Protein AF-A0A1I5TBW6-F1 (afdb_monomer_lite)

Foldseek 3Di:
DVVLLVVCLQVVPLVSLLVVLLVVLVVVCVVCVVVCVVPNDPVRSVVVSVVSSVVSSLLSNLSSCCVPDPVSVVVVVVVVVPPDPPDDDDDDDPVCVVVVVQVVPPPVDDAPDPVLVVCVVQPQWDADGPDQWIAGPDLVPRDPDPDDSVVVSVVNVVRLVVRQWDQDVVVRTTHRDDD

Secondary structure (DSSP, 8-state):
-HHHHHHHHHHT-HHHHHHHHHHHHHHHHHHTHHHHHHH--HHHHHHHHHHHHHHHHHHHHHHHTTTT-HHHHHHHHHHHHTS-TTPPPPPPPHHHHHHHHHHH-------SSHHHHHHHHTTSEEEPTTSSEEEEPPGGG-SS--S-HHHHHHHHHHHHHHTTEEEETTTTEEEE---

Sequence (179 aa):
MKEKLLQALLSNNQDVLKSIAMIIAHEVRNNIEDFHVAHLSDRQMKELNPLIREAIYNALFAIANYEQHPSLKNFIDFHVMSIPEYWEVPQLYNQFSDVFASLEENNTVSFKSQFLNEQFEIGNLYPIPKTNYIQIKASFDFIEVEGDKHKHRNKISSHLRREGYLFHPSIGAYILNSR

Structure (mmCIF, N/CA/C/O backbone):
data_AF-A0A1I5TBW6-F1
#
_entry.id   AF-A0A1I5TBW6-F1
#
loop_
_atom_site.group_PDB
_atom_site.id
_atom_site.type_symbol
_atom_site.label_atom_id
_atom_site.label_alt_id
_atom_site.label_comp_id
_atom_site.label_asym_id
_atom_site.label_entity_id
_atom_site.label_seq_id
_atom_site.pdbx_PDB_ins_code
_atom_site.Cartn_x
_atom_site.Cartn_y
_atom_site.Cartn_z
_atom_site.occupancy
_atom_site.B_iso_or_equiv
_atom_site.auth_seq_id
_atom_site.auth_comp_id
_atom_site.auth_asym_id
_atom_site.auth_atom_id
_atom_site.pdbx_PDB_model_num
ATOM 1 N N . MET A 1 1 ? 2.353 -0.870 8.386 1.00 81.00 1 MET A N 1
ATOM 2 C CA . MET A 1 1 ? 3.069 -0.502 7.140 1.00 81.00 1 MET A CA 1
ATOM 3 C C . MET A 1 1 ? 2.538 0.802 6.544 1.00 81.00 1 MET A C 1
ATOM 5 O O . MET A 1 1 ? 3.345 1.687 6.312 1.00 81.00 1 MET A O 1
ATOM 9 N N . LYS A 1 2 ? 1.212 0.973 6.393 1.00 83.50 2 LYS A N 1
ATOM 10 C CA . LYS A 1 2 ? 0.562 2.227 5.946 1.00 83.50 2 LYS A CA 1
ATOM 11 C C . LYS A 1 2 ? 1.100 3.495 6.629 1.00 83.50 2 LYS A C 1
ATOM 13 O O . LYS A 1 2 ? 1.587 4.390 5.953 1.00 83.50 2 LYS A O 1
ATOM 18 N N . GLU A 1 3 ? 1.073 3.543 7.962 1.00 88.25 3 GLU A N 1
ATOM 19 C CA . GLU A 1 3 ? 1.582 4.696 8.727 1.00 88.25 3 GLU A CA 1
ATOM 20 C C . GLU A 1 3 ? 3.072 4.949 8.486 1.00 88.25 3 GLU A C 1
ATOM 22 O O . GLU A 1 3 ? 3.484 6.092 8.332 1.00 88.25 3 GLU A O 1
ATOM 27 N N . LYS A 1 4 ? 3.878 3.883 8.380 1.00 88.62 4 LYS A N 1
ATOM 28 C CA . LYS A 1 4 ? 5.312 3.995 8.087 1.00 88.62 4 LYS A CA 1
ATOM 29 C C . LYS A 1 4 ? 5.566 4.600 6.706 1.00 88.62 4 LYS A C 1
ATOM 31 O O . LYS A 1 4 ? 6.449 5.438 6.597 1.00 88.62 4 LYS A O 1
ATOM 36 N N . LEU A 1 5 ? 4.796 4.213 5.683 1.00 91.81 5 LEU A N 1
ATOM 37 C CA . LEU A 1 5 ? 4.885 4.817 4.348 1.00 91.81 5 LEU A CA 1
ATOM 38 C C . LEU A 1 5 ? 4.527 6.303 4.397 1.00 91.81 5 LEU A C 1
ATOM 40 O O . LEU A 1 5 ? 5.301 7.125 3.923 1.00 91.81 5 LEU A O 1
ATOM 44 N N . LEU A 1 6 ? 3.387 6.646 5.000 1.00 92.62 6 LEU A N 1
ATOM 45 C CA . LEU A 1 6 ? 2.936 8.035 5.072 1.00 92.62 6 LEU A CA 1
ATOM 46 C C . LEU A 1 6 ? 3.961 8.913 5.795 1.00 92.62 6 LEU A C 1
ATOM 48 O O . LEU A 1 6 ? 4.360 9.953 5.281 1.00 92.62 6 LEU A O 1
ATOM 52 N N . GLN A 1 7 ? 4.444 8.462 6.953 1.00 92.25 7 GLN A N 1
ATOM 53 C CA . GLN A 1 7 ? 5.480 9.179 7.690 1.00 92.25 7 GLN A CA 1
ATOM 54 C C . GLN A 1 7 ? 6.788 9.263 6.902 1.00 92.25 7 GLN A C 1
ATOM 56 O O . GLN A 1 7 ? 7.441 10.300 6.939 1.00 92.25 7 GLN A O 1
ATOM 61 N N . ALA A 1 8 ? 7.172 8.222 6.160 1.00 92.94 8 ALA A N 1
ATOM 62 C CA . ALA A 1 8 ? 8.376 8.256 5.336 1.00 92.94 8 ALA A CA 1
ATOM 63 C C . ALA A 1 8 ? 8.277 9.246 4.171 1.00 92.94 8 ALA A C 1
ATOM 65 O O . ALA A 1 8 ? 9.256 9.933 3.900 1.00 92.94 8 ALA A O 1
ATOM 66 N N . LEU A 1 9 ? 7.110 9.356 3.529 1.00 93.81 9 LEU A N 1
ATOM 67 C CA . LEU A 1 9 ? 6.859 10.360 2.494 1.00 93.81 9 LEU A CA 1
ATOM 68 C C . LEU A 1 9 ? 6.927 11.778 3.077 1.00 93.81 9 LEU A C 1
ATOM 70 O O . LEU A 1 9 ? 7.583 12.636 2.502 1.00 93.81 9 LEU A O 1
ATOM 74 N N . LEU A 1 10 ? 6.318 12.009 4.245 1.00 93.19 10 LEU A N 1
ATOM 75 C CA . LEU A 1 10 ? 6.298 13.330 4.887 1.00 93.19 10 LEU A CA 1
ATOM 76 C C . LEU A 1 10 ? 7.664 13.759 5.443 1.00 93.19 10 LEU A C 1
ATOM 78 O O . LEU A 1 10 ? 8.046 14.918 5.326 1.00 93.19 10 LEU A O 1
ATOM 82 N N . SER A 1 11 ? 8.400 12.833 6.060 1.00 93.12 11 SER A N 1
ATOM 83 C CA . SER A 1 11 ? 9.712 13.096 6.676 1.00 93.12 11 SER A CA 1
ATOM 84 C C . SER A 1 11 ? 10.892 12.861 5.733 1.00 93.12 11 SER A C 1
ATOM 86 O O . SER A 1 11 ? 12.042 12.988 6.150 1.00 93.12 11 SER A O 1
ATOM 88 N N . ASN A 1 12 ? 10.623 12.493 4.478 1.00 92.50 12 ASN A N 1
ATOM 89 C CA . ASN A 1 12 ? 11.629 12.132 3.482 1.00 92.50 12 ASN A CA 1
ATOM 90 C C . ASN A 1 12 ? 12.603 11.029 3.960 1.00 92.50 12 ASN A C 1
ATOM 92 O O . ASN A 1 12 ? 13.805 11.060 3.676 1.00 92.50 12 ASN A O 1
ATOM 96 N N . ASN A 1 13 ? 12.099 10.044 4.711 1.00 95.50 13 ASN A N 1
ATOM 97 C CA . ASN A 1 13 ? 12.911 8.972 5.288 1.00 95.50 13 ASN A CA 1
ATOM 98 C C . ASN A 1 13 ? 13.339 7.954 4.215 1.00 95.50 13 ASN A C 1
ATOM 100 O O . ASN A 1 13 ? 12.601 7.023 3.882 1.00 95.50 13 ASN A O 1
ATOM 104 N N . GLN A 1 14 ? 14.562 8.111 3.706 1.00 96.88 14 GLN A N 1
ATOM 105 C CA . GLN A 1 14 ? 15.075 7.328 2.579 1.00 96.88 14 GLN A CA 1
ATOM 106 C C . GLN A 1 14 ? 15.160 5.825 2.841 1.00 96.88 14 GLN A C 1
ATOM 108 O O . GLN A 1 14 ? 14.907 5.038 1.931 1.00 96.88 14 GLN A O 1
ATOM 113 N N . ASP A 1 15 ? 15.484 5.404 4.060 1.00 96.69 15 ASP A N 1
ATOM 114 C CA . ASP A 1 15 ? 15.653 3.982 4.369 1.00 96.69 15 ASP A CA 1
ATOM 115 C C . ASP A 1 15 ? 14.314 3.239 4.341 1.00 96.69 15 ASP A C 1
ATOM 117 O O . ASP A 1 15 ? 14.207 2.122 3.816 1.00 96.69 15 ASP A O 1
ATOM 121 N N . VAL A 1 16 ? 13.257 3.889 4.835 1.00 96.12 16 VAL A N 1
ATOM 122 C CA . VAL A 1 16 ? 11.899 3.345 4.759 1.00 96.12 16 VAL A CA 1
ATOM 123 C C . VAL A 1 16 ? 11.400 3.344 3.313 1.00 96.12 16 VAL A C 1
ATOM 125 O O . VAL A 1 16 ? 10.845 2.336 2.877 1.00 96.12 16 VAL A O 1
ATOM 128 N N . LEU A 1 17 ? 11.645 4.409 2.538 1.00 96.62 17 LEU A N 1
ATOM 129 C CA . LEU A 1 17 ? 11.255 4.460 1.122 1.00 96.62 17 LEU A CA 1
ATOM 130 C C . LEU A 1 17 ? 11.952 3.378 0.287 1.00 96.62 17 LEU A C 1
ATOM 132 O O . LEU A 1 17 ? 11.290 2.711 -0.504 1.00 96.62 17 LEU A O 1
ATOM 136 N N . LYS A 1 18 ? 13.250 3.126 0.508 1.00 97.75 18 LYS A N 1
ATOM 137 C CA . LYS A 1 18 ? 13.976 2.011 -0.128 1.00 97.75 18 LYS A CA 1
ATOM 138 C C . LYS A 1 18 ? 13.368 0.661 0.239 1.00 97.75 18 LYS A C 1
ATOM 140 O O . LYS A 1 18 ? 13.152 -0.174 -0.633 1.00 97.75 18 LYS A O 1
ATOM 145 N N . SER A 1 19 ? 13.050 0.456 1.517 1.00 97.00 19 SER A N 1
ATOM 146 C CA . SER A 1 19 ? 12.426 -0.789 1.984 1.00 97.00 19 SER A CA 1
ATOM 147 C C . SER A 1 19 ? 11.064 -1.024 1.322 1.00 97.00 19 SER A C 1
ATOM 149 O O . SER A 1 19 ? 10.747 -2.144 0.932 1.00 97.00 19 SER A O 1
ATOM 151 N N . ILE A 1 20 ? 10.271 0.034 1.144 1.00 97.00 20 ILE A N 1
ATOM 152 C CA . ILE A 1 20 ? 8.973 -0.040 0.463 1.00 97.00 20 ILE A CA 1
ATOM 153 C C . ILE A 1 20 ? 9.150 -0.285 -1.037 1.00 97.00 20 ILE A C 1
ATOM 155 O O . ILE A 1 20 ? 8.449 -1.130 -1.589 1.00 97.00 20 ILE A O 1
ATOM 159 N N . ALA A 1 21 ? 10.116 0.376 -1.681 1.00 97.69 21 ALA A N 1
ATOM 160 C CA . ALA A 1 21 ? 10.444 0.129 -3.083 1.00 97.69 21 ALA A CA 1
ATOM 161 C C . ALA A 1 21 ? 10.787 -1.347 -3.328 1.00 97.69 21 ALA A C 1
ATOM 163 O O . ALA A 1 21 ? 10.318 -1.929 -4.300 1.00 97.69 21 ALA A O 1
ATOM 164 N N . MET A 1 22 ? 11.532 -1.977 -2.412 1.00 97.69 22 MET A N 1
ATOM 165 C CA . MET A 1 22 ? 11.848 -3.408 -2.483 1.00 97.69 22 MET A CA 1
ATOM 166 C C . MET A 1 22 ? 10.600 -4.295 -2.385 1.00 97.69 22 MET A C 1
ATOM 168 O O . MET A 1 22 ? 10.501 -5.270 -3.125 1.00 97.69 22 MET A O 1
ATOM 172 N N . ILE A 1 23 ? 9.639 -3.959 -1.515 1.00 97.19 23 ILE A N 1
ATOM 173 C CA . ILE A 1 23 ? 8.375 -4.707 -1.386 1.00 97.19 23 ILE A CA 1
ATOM 174 C C . ILE A 1 23 ? 7.571 -4.627 -2.688 1.00 97.19 23 ILE A C 1
ATOM 176 O O . ILE A 1 23 ? 7.138 -5.655 -3.203 1.00 97.19 23 ILE A O 1
ATOM 180 N N . ILE A 1 24 ? 7.4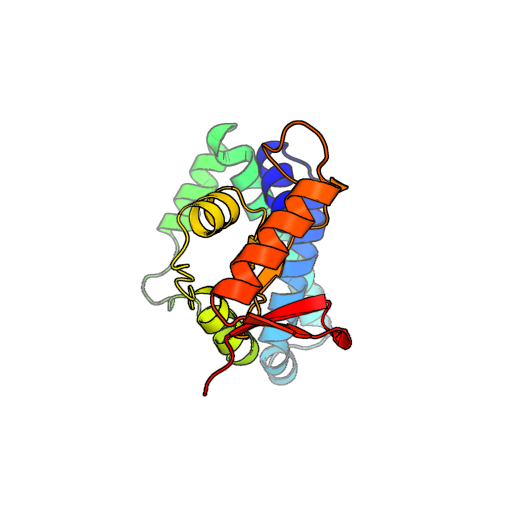07 -3.421 -3.240 1.00 97.69 24 ILE A N 1
ATOM 181 C CA . ILE A 1 24 ? 6.651 -3.213 -4.483 1.00 97.69 24 ILE A CA 1
ATOM 182 C C . ILE A 1 24 ? 7.364 -3.898 -5.656 1.00 97.69 24 ILE A C 1
ATOM 184 O O . ILE A 1 24 ? 6.727 -4.601 -6.431 1.00 97.69 24 ILE A O 1
ATOM 188 N N . ALA A 1 25 ? 8.688 -3.756 -5.771 1.00 97.94 25 ALA A N 1
ATOM 189 C CA . ALA A 1 25 ? 9.463 -4.381 -6.842 1.00 97.94 25 ALA A CA 1
ATOM 190 C C . ALA A 1 25 ? 9.390 -5.912 -6.799 1.00 97.94 25 ALA A C 1
ATOM 192 O O . ALA A 1 25 ? 9.301 -6.554 -7.844 1.00 97.94 25 ALA A O 1
ATOM 193 N N . HIS A 1 26 ? 9.404 -6.499 -5.600 1.00 97.06 26 HIS A N 1
ATOM 194 C CA . HIS A 1 26 ? 9.235 -7.938 -5.426 1.00 97.06 26 HIS A CA 1
ATOM 195 C C . HIS A 1 26 ? 7.846 -8.407 -5.879 1.00 97.06 26 HIS A C 1
ATOM 197 O O . HIS A 1 26 ? 7.743 -9.413 -6.575 1.00 97.06 26 HIS A O 1
ATOM 203 N N . GLU A 1 27 ? 6.792 -7.656 -5.549 1.00 96.00 27 GLU A N 1
ATOM 204 C CA . GLU A 1 27 ? 5.439 -7.948 -6.029 1.00 96.00 27 GLU A CA 1
ATOM 205 C C . GLU A 1 27 ? 5.348 -7.848 -7.558 1.00 96.00 27 GLU A C 1
ATOM 207 O O . GLU A 1 27 ? 4.818 -8.751 -8.199 1.00 96.00 27 GLU A O 1
ATOM 212 N N . VAL A 1 28 ? 5.935 -6.812 -8.170 1.00 96.50 28 VAL A N 1
ATOM 213 C CA . VAL A 1 28 ? 6.011 -6.696 -9.638 1.00 96.50 28 VAL A CA 1
ATOM 214 C C . VAL A 1 28 ? 6.719 -7.910 -10.240 1.00 96.50 28 VAL A C 1
ATOM 216 O O . VAL A 1 28 ? 6.178 -8.520 -11.157 1.00 96.50 28 VAL A O 1
ATOM 219 N N . ARG A 1 29 ? 7.883 -8.306 -9.700 1.00 95.25 29 ARG A N 1
ATOM 220 C CA . ARG A 1 29 ? 8.634 -9.486 -10.162 1.00 95.25 29 ARG A CA 1
ATOM 221 C C . ARG A 1 29 ? 7.783 -10.751 -10.106 1.00 95.25 29 ARG A C 1
ATOM 223 O O . ARG A 1 29 ? 7.817 -11.535 -11.045 1.00 95.25 29 ARG A O 1
ATOM 230 N N . ASN A 1 30 ? 7.044 -10.960 -9.020 1.00 94.50 30 ASN A N 1
ATOM 231 C CA . ASN A 1 30 ? 6.202 -12.146 -8.869 1.00 94.50 30 ASN A CA 1
ATOM 232 C C . ASN A 1 30 ? 5.064 -12.176 -9.889 1.00 94.50 30 ASN A C 1
ATOM 234 O O . ASN A 1 30 ? 4.789 -13.226 -10.459 1.00 94.50 30 ASN A O 1
ATOM 238 N N . ASN A 1 31 ? 4.445 -11.028 -10.163 1.00 93.62 31 ASN A N 1
ATOM 239 C CA . ASN A 1 31 ? 3.347 -10.942 -11.124 1.00 93.62 31 ASN A CA 1
ATOM 240 C C . ASN A 1 31 ? 3.791 -11.112 -12.581 1.00 93.62 31 ASN A C 1
ATOM 242 O O . ASN A 1 31 ? 2.981 -11.481 -13.424 1.00 93.62 31 ASN A O 1
ATOM 246 N N . ILE A 1 32 ? 5.069 -10.877 -12.883 1.00 95.44 32 ILE A N 1
ATOM 247 C CA . ILE A 1 32 ? 5.634 -11.144 -14.211 1.00 95.44 32 ILE A CA 1
ATOM 248 C C . ILE A 1 32 ? 6.333 -12.506 -14.299 1.00 95.44 32 ILE A C 1
ATOM 250 O O . ILE A 1 32 ? 7.017 -12.745 -15.288 1.00 95.44 32 ILE A O 1
ATOM 254 N N 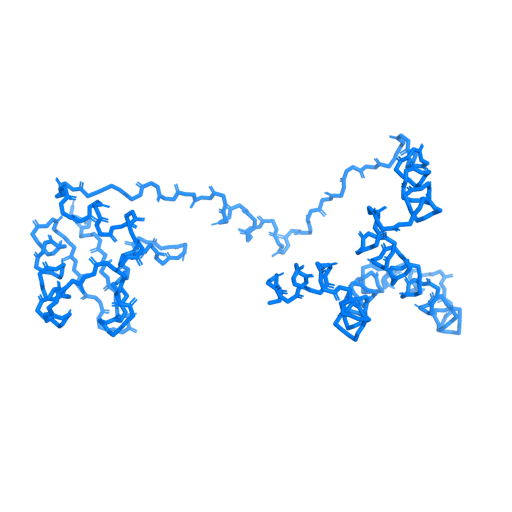. GLU A 1 33 ? 6.206 -13.396 -13.307 1.00 94.88 33 GLU A N 1
ATOM 255 C CA . GLU A 1 33 ? 6.984 -14.644 -13.281 1.00 94.88 33 GLU A CA 1
ATOM 256 C C . GLU A 1 33 ? 6.650 -15.572 -14.452 1.00 94.88 33 GLU A C 1
ATOM 258 O O . GLU A 1 33 ? 7.559 -16.062 -15.118 1.00 94.88 33 GLU A O 1
ATOM 263 N N . ASP A 1 34 ? 5.368 -15.762 -14.764 1.00 96.31 34 ASP A N 1
ATOM 264 C CA . ASP A 1 34 ? 4.964 -16.600 -15.900 1.00 96.31 34 ASP A CA 1
ATOM 265 C C . ASP A 1 34 ? 5.478 -16.022 -17.228 1.00 96.31 34 ASP A C 1
ATOM 267 O O . ASP A 1 34 ? 5.957 -16.753 -18.097 1.00 96.31 34 ASP A O 1
ATOM 271 N N . PHE A 1 35 ? 5.455 -14.691 -17.362 1.00 96.75 35 PHE A N 1
ATOM 272 C CA . PHE A 1 35 ? 6.036 -13.996 -18.510 1.00 96.75 35 PHE A CA 1
ATOM 273 C C . PHE A 1 35 ? 7.558 -14.169 -18.559 1.00 96.75 35 PHE A C 1
ATOM 275 O O . PHE A 1 35 ? 8.120 -14.421 -19.624 1.00 96.75 35 PHE A O 1
ATOM 282 N N . HIS A 1 36 ? 8.231 -14.055 -17.413 1.00 95.69 36 HIS A N 1
ATOM 283 C CA . HIS A 1 36 ? 9.665 -14.278 -17.285 1.00 95.69 36 HIS A CA 1
ATOM 284 C C . HIS A 1 36 ? 10.020 -15.692 -17.742 1.00 95.69 36 HIS A C 1
ATOM 286 O O . HIS A 1 36 ? 10.805 -15.822 -18.672 1.00 95.69 36 HIS A O 1
ATOM 292 N N . VAL A 1 37 ? 9.387 -16.729 -17.193 1.00 96.44 37 VAL A N 1
ATOM 293 C CA . VAL A 1 37 ? 9.649 -18.129 -17.566 1.00 96.44 37 VAL A CA 1
ATOM 294 C C . VAL A 1 37 ? 9.426 -18.372 -19.063 1.00 96.44 37 VAL A C 1
ATOM 296 O O . VAL A 1 37 ? 10.177 -19.123 -19.685 1.00 96.44 37 VAL A O 1
ATOM 299 N N . ALA A 1 38 ? 8.419 -17.730 -19.657 1.00 97.69 38 ALA A N 1
ATOM 300 C CA . ALA A 1 38 ? 8.092 -17.904 -21.068 1.00 97.69 38 ALA A CA 1
ATOM 301 C C . ALA A 1 38 ? 9.006 -17.123 -22.034 1.00 97.69 38 ALA A C 1
ATOM 303 O O . ALA A 1 38 ? 9.180 -17.548 -23.180 1.00 97.69 38 ALA A O 1
ATOM 304 N N . HIS A 1 39 ? 9.567 -15.981 -21.619 1.00 97.81 39 HIS A N 1
ATOM 305 C CA . HIS A 1 39 ? 10.151 -15.009 -22.557 1.00 97.81 39 HIS A CA 1
ATOM 306 C C . HIS A 1 39 ? 11.516 -14.435 -22.166 1.00 97.81 39 HIS A C 1
ATOM 308 O O . HIS A 1 39 ? 12.190 -13.855 -23.020 1.00 97.81 39 HIS A O 1
ATOM 314 N N . LEU A 1 40 ? 11.945 -14.568 -20.913 1.00 97.00 40 LEU A N 1
ATOM 315 C CA . LEU A 1 40 ? 13.181 -13.983 -20.401 1.00 97.00 40 LEU A CA 1
ATOM 316 C C . LEU A 1 40 ? 14.054 -15.068 -19.758 1.00 97.00 40 LEU A C 1
ATOM 318 O O . LEU A 1 40 ? 13.589 -15.933 -19.032 1.00 97.00 40 LEU A O 1
ATOM 322 N N . SER A 1 41 ? 15.360 -15.010 -19.990 1.00 97.38 41 SER A N 1
ATOM 323 C CA . SER A 1 41 ? 16.305 -15.837 -19.232 1.00 97.38 41 SER A CA 1
ATOM 324 C C . SER A 1 41 ? 16.520 -15.285 -17.819 1.00 97.38 41 SER A C 1
ATOM 326 O O . SER A 1 41 ? 16.453 -14.072 -17.609 1.00 97.38 41 SER A O 1
ATOM 328 N N . ASP A 1 42 ? 16.943 -16.139 -16.883 1.00 97.06 42 ASP A N 1
ATOM 329 C CA . ASP A 1 42 ? 17.334 -15.722 -15.525 1.00 97.06 42 ASP A CA 1
ATOM 330 C C . ASP A 1 42 ? 18.368 -14.585 -15.526 1.00 97.06 42 ASP A C 1
ATOM 332 O O . ASP A 1 42 ? 18.353 -13.697 -14.670 1.00 97.06 42 ASP A O 1
ATOM 336 N N . ARG A 1 43 ? 19.281 -14.581 -16.510 1.00 97.94 43 ARG A N 1
ATOM 337 C CA . ARG A 1 43 ? 20.266 -13.506 -16.673 1.00 97.94 43 ARG A CA 1
ATOM 338 C C . ARG A 1 43 ? 19.593 -12.181 -17.030 1.00 97.94 43 ARG A C 1
ATOM 340 O O . ARG A 1 43 ? 19.915 -11.170 -16.413 1.00 97.94 43 ARG A O 1
ATOM 347 N N . GLN A 1 44 ? 18.674 -12.182 -17.995 1.00 97.88 44 GLN A N 1
ATOM 348 C CA . GLN A 1 44 ? 17.923 -10.977 -18.360 1.00 97.88 44 GLN A CA 1
ATOM 349 C C . GLN A 1 44 ? 17.062 -10.501 -17.191 1.00 97.88 44 GLN A C 1
ATOM 351 O O . GLN A 1 44 ? 17.022 -9.308 -16.906 1.00 97.88 44 GLN A O 1
ATOM 356 N N . MET A 1 45 ? 16.445 -11.420 -16.448 1.00 96.44 45 MET A N 1
ATOM 357 C CA . MET A 1 45 ? 15.643 -11.058 -15.285 1.00 96.44 45 MET A CA 1
ATOM 358 C C . MET A 1 45 ? 16.495 -10.470 -14.152 1.00 96.44 45 MET A C 1
ATOM 360 O O . MET A 1 45 ? 16.094 -9.512 -13.489 1.00 96.44 45 MET A O 1
ATOM 364 N N . LYS A 1 46 ? 17.723 -10.971 -13.969 1.00 96.44 46 LYS A N 1
ATOM 365 C CA . LYS A 1 46 ? 18.710 -10.392 -13.047 1.00 96.44 46 LYS A CA 1
ATOM 366 C C . LYS A 1 46 ? 19.107 -8.961 -13.425 1.00 96.44 46 LYS A C 1
ATOM 368 O O . LYS A 1 46 ? 19.383 -8.174 -12.522 1.00 96.44 46 LYS A O 1
ATOM 373 N N . GLU A 1 47 ? 19.134 -8.628 -14.714 1.00 97.62 47 GLU A N 1
ATOM 374 C CA . GLU A 1 47 ? 19.381 -7.264 -15.207 1.00 97.62 47 GLU A CA 1
ATOM 375 C C . GLU A 1 47 ? 18.129 -6.373 -15.074 1.00 97.62 47 GLU A C 1
ATOM 377 O O . GLU A 1 47 ? 18.241 -5.214 -14.675 1.00 97.62 47 GLU A O 1
ATOM 382 N N . LEU A 1 48 ? 16.931 -6.921 -15.310 1.00 97.06 48 LEU A N 1
ATOM 383 C CA . LEU A 1 48 ? 15.659 -6.191 -15.260 1.00 97.06 48 LEU A CA 1
ATOM 384 C C . LEU A 1 48 ? 15.205 -5.837 -13.832 1.00 97.06 48 LEU A C 1
ATOM 386 O O . LEU A 1 48 ? 14.731 -4.727 -13.592 1.00 97.06 48 LEU A O 1
ATOM 390 N N . ASN A 1 49 ? 15.378 -6.742 -12.865 1.00 96.81 49 ASN A N 1
ATOM 391 C CA . ASN A 1 49 ? 14.996 -6.523 -11.462 1.00 96.81 49 ASN A CA 1
ATOM 392 C C . ASN A 1 49 ? 15.558 -5.208 -10.864 1.00 96.81 49 ASN A C 1
ATOM 394 O O . ASN A 1 49 ? 14.798 -4.471 -10.231 1.00 96.81 49 ASN A O 1
ATOM 398 N N . PRO A 1 50 ? 16.855 -4.874 -11.053 1.00 97.94 50 PRO A N 1
ATOM 399 C CA . PRO A 1 50 ? 17.418 -3.563 -10.742 1.00 97.94 50 PRO A CA 1
ATOM 400 C C . PRO A 1 50 ? 16.659 -2.363 -11.298 1.00 97.94 50 PRO A C 1
ATOM 402 O O . PRO A 1 50 ? 16.373 -1.426 -10.557 1.00 97.94 50 PRO A O 1
ATOM 405 N N . LEU A 1 51 ? 16.304 -2.406 -12.579 1.00 98.31 51 LEU A N 1
ATOM 406 C CA . LEU A 1 51 ? 15.650 -1.288 -13.251 1.00 98.31 51 LEU A CA 1
ATOM 407 C C . LEU A 1 51 ? 14.259 -1.041 -12.662 1.00 98.31 51 LEU A C 1
ATOM 409 O O . LEU A 1 51 ? 13.897 0.102 -12.401 1.00 98.31 51 LEU A O 1
ATOM 413 N N . ILE A 1 52 ? 13.519 -2.116 -12.368 1.00 97.88 52 ILE A N 1
ATOM 414 C CA . ILE A 1 52 ? 12.201 -2.039 -11.727 1.00 97.88 52 ILE A CA 1
ATOM 415 C C . ILE A 1 52 ? 12.312 -1.404 -10.333 1.00 97.88 52 ILE A C 1
ATOM 417 O O . ILE A 1 52 ? 11.620 -0.426 -10.045 1.00 97.88 52 ILE A O 1
ATOM 421 N N . ARG A 1 53 ? 13.198 -1.916 -9.463 1.00 97.69 53 ARG A N 1
ATOM 422 C CA . ARG A 1 53 ? 13.336 -1.388 -8.089 1.00 97.69 53 ARG A CA 1
ATOM 423 C C . ARG A 1 53 ? 13.817 0.068 -8.070 1.00 97.69 53 ARG A C 1
ATOM 425 O O . ARG A 1 53 ? 13.358 0.844 -7.236 1.00 97.69 53 ARG A O 1
ATOM 432 N N . GLU A 1 54 ? 14.720 0.442 -8.976 1.00 98.38 54 GLU A N 1
ATOM 433 C CA . GLU A 1 54 ? 15.272 1.797 -9.064 1.00 98.38 54 GLU A CA 1
ATOM 434 C C . GLU A 1 54 ? 14.225 2.774 -9.598 1.00 98.38 54 GLU A C 1
ATOM 436 O O . GLU A 1 54 ? 14.064 3.852 -9.030 1.00 98.38 54 GLU A O 1
ATOM 441 N N . ALA A 1 55 ? 13.438 2.379 -10.604 1.00 98.19 55 ALA A N 1
ATOM 442 C CA . ALA A 1 55 ? 12.325 3.181 -11.105 1.00 98.19 55 ALA A CA 1
ATOM 443 C C . ALA A 1 55 ? 11.267 3.442 -10.019 1.00 98.19 55 ALA A C 1
ATOM 445 O O . ALA A 1 55 ? 10.861 4.587 -9.817 1.00 98.19 55 ALA A O 1
ATOM 446 N N . ILE A 1 56 ? 10.874 2.406 -9.266 1.00 98.44 56 ILE A N 1
ATOM 447 C CA . ILE A 1 56 ? 9.926 2.546 -8.150 1.00 98.44 56 ILE A CA 1
ATOM 448 C C . ILE A 1 56 ? 10.496 3.468 -7.066 1.00 98.44 56 ILE A C 1
ATOM 450 O O . ILE A 1 56 ? 9.796 4.359 -6.584 1.00 98.44 56 ILE A O 1
ATOM 454 N N . TYR A 1 57 ? 11.763 3.286 -6.681 1.00 98.44 57 TYR A N 1
ATOM 455 C CA . TYR A 1 57 ? 12.394 4.143 -5.679 1.00 98.44 57 TYR A CA 1
ATOM 456 C C . TYR A 1 57 ? 12.472 5.604 -6.137 1.00 98.44 57 TYR A C 1
ATOM 458 O O . TYR A 1 57 ? 12.132 6.494 -5.361 1.00 98.44 57 TYR A O 1
ATOM 466 N N . ASN A 1 58 ? 12.843 5.857 -7.394 1.00 98.06 58 ASN A N 1
ATOM 467 C CA . ASN A 1 58 ? 12.895 7.206 -7.957 1.00 98.06 58 ASN A CA 1
ATOM 468 C C . ASN A 1 58 ? 11.518 7.882 -7.940 1.00 98.06 58 ASN A C 1
ATOM 470 O O . ASN A 1 58 ? 11.421 9.052 -7.570 1.00 98.06 58 ASN A O 1
ATOM 474 N N . ALA A 1 59 ? 10.450 7.146 -8.268 1.00 97.94 59 ALA A N 1
ATOM 475 C CA . ALA A 1 59 ? 9.085 7.654 -8.168 1.00 97.94 59 ALA A CA 1
ATOM 476 C C . ALA A 1 59 ? 8.714 8.000 -6.716 1.00 97.94 59 ALA A C 1
ATOM 478 O O . ALA A 1 59 ? 8.243 9.103 -6.451 1.00 97.94 59 ALA A O 1
ATOM 479 N N . LEU A 1 60 ? 8.986 7.107 -5.756 1.00 97.81 60 LEU A N 1
ATOM 480 C CA . LEU A 1 60 ? 8.721 7.359 -4.332 1.00 97.81 60 LEU A CA 1
ATOM 481 C C . LEU A 1 60 ? 9.517 8.555 -3.791 1.00 97.81 60 LEU A C 1
ATOM 483 O O . LEU A 1 60 ? 8.968 9.370 -3.051 1.00 97.81 60 LEU A O 1
ATOM 487 N N . PHE A 1 61 ? 10.790 8.678 -4.173 1.00 97.62 61 PHE A N 1
ATOM 488 C CA . PHE A 1 61 ? 11.633 9.820 -3.831 1.00 97.62 61 PHE A CA 1
ATOM 489 C C . PHE A 1 61 ? 11.056 11.123 -4.392 1.00 97.62 61 PHE A C 1
ATOM 491 O O . PHE A 1 61 ? 10.918 12.100 -3.656 1.00 97.62 61 PHE A O 1
ATOM 498 N N . ALA A 1 62 ? 10.679 11.141 -5.672 1.00 97.38 62 ALA A N 1
ATOM 499 C CA . ALA A 1 62 ? 10.101 12.322 -6.299 1.00 97.38 62 ALA A CA 1
ATOM 500 C C . ALA A 1 62 ? 8.757 12.715 -5.661 1.00 97.38 62 ALA A C 1
ATOM 502 O O . ALA A 1 62 ? 8.544 13.897 -5.412 1.00 97.38 62 ALA A O 1
ATOM 503 N N . ILE A 1 63 ? 7.899 11.749 -5.306 1.00 96.56 63 ILE A N 1
ATOM 504 C CA . ILE A 1 63 ? 6.638 12.000 -4.585 1.00 96.56 63 ILE A CA 1
ATOM 505 C C . ILE A 1 63 ? 6.901 12.594 -3.193 1.00 96.56 63 ILE A C 1
ATOM 507 O O . ILE A 1 63 ? 6.287 13.595 -2.834 1.00 96.56 63 ILE A O 1
ATOM 511 N N . ALA A 1 64 ? 7.834 12.028 -2.417 1.00 96.12 64 ALA A N 1
ATOM 512 C CA . ALA A 1 64 ? 8.170 12.521 -1.073 1.00 96.12 64 ALA A CA 1
ATOM 513 C C . ALA A 1 64 ? 8.679 13.977 -1.068 1.00 96.12 64 ALA A C 1
ATOM 515 O O . ALA A 1 64 ? 8.573 14.681 -0.067 1.00 96.12 64 ALA A O 1
ATOM 516 N N . ASN A 1 65 ? 9.221 14.435 -2.197 1.00 95.56 65 ASN A N 1
ATOM 517 C CA . ASN A 1 65 ? 9.811 15.761 -2.359 1.00 95.56 65 ASN A CA 1
ATOM 518 C C . ASN A 1 65 ? 9.066 16.613 -3.402 1.00 95.56 65 ASN A C 1
ATOM 520 O O . ASN A 1 65 ? 9.607 17.619 -3.864 1.00 95.56 65 ASN A O 1
ATOM 524 N N . TYR A 1 66 ? 7.840 16.225 -3.773 1.00 93.56 66 TYR A N 1
ATOM 525 C CA . TYR A 1 66 ? 7.078 16.825 -4.872 1.00 93.56 66 TYR A CA 1
ATOM 526 C C . TYR A 1 66 ? 6.915 18.341 -4.702 1.00 93.56 66 TYR A C 1
ATOM 528 O O . TYR A 1 66 ? 7.237 19.105 -5.605 1.00 93.56 66 TYR A O 1
ATOM 536 N N . GLU A 1 67 ? 6.530 18.787 -3.504 1.00 91.88 67 GLU A N 1
ATOM 537 C CA . GLU A 1 67 ? 6.354 20.213 -3.183 1.00 91.88 67 GLU A CA 1
ATOM 538 C C . GLU A 1 67 ? 7.669 20.933 -2.834 1.00 91.88 67 GLU A C 1
ATOM 540 O O . GLU A 1 67 ? 7.701 22.153 -2.689 1.00 91.88 67 GLU A O 1
ATOM 545 N N . GLN A 1 68 ? 8.770 20.194 -2.665 1.00 92.25 68 GLN A N 1
ATOM 546 C CA . GLN A 1 68 ? 10.035 20.741 -2.164 1.00 92.25 68 GLN A CA 1
ATOM 547 C C . GLN A 1 68 ? 10.981 21.173 -3.289 1.00 92.25 68 GLN A C 1
ATOM 549 O O . GLN A 1 68 ? 11.848 22.017 -3.064 1.00 92.25 68 GLN A O 1
ATOM 554 N N . HIS A 1 69 ? 10.845 20.601 -4.493 1.00 93.69 69 HIS A N 1
ATOM 555 C CA . HIS A 1 69 ? 11.749 20.891 -5.604 1.00 93.69 69 HIS A CA 1
ATOM 556 C C . HIS A 1 69 ? 11.027 20.928 -6.967 1.00 93.69 69 HIS A C 1
ATOM 558 O O . HIS A 1 69 ? 10.507 19.897 -7.406 1.00 93.69 69 HIS A O 1
ATOM 564 N N . PRO A 1 70 ? 11.082 22.049 -7.719 1.00 94.44 70 PRO A N 1
ATOM 565 C CA . PRO A 1 70 ? 10.382 22.196 -9.000 1.00 94.44 70 PRO A CA 1
ATOM 566 C C . PRO A 1 70 ? 10.688 21.096 -10.024 1.00 94.44 70 PRO A C 1
ATOM 568 O O . PRO A 1 70 ? 9.788 20.617 -10.705 1.00 94.44 70 PRO A O 1
ATOM 571 N N . SER A 1 71 ? 11.941 20.637 -10.117 1.00 96.31 71 SER A N 1
ATOM 572 C CA . SER A 1 71 ? 12.290 19.544 -11.041 1.00 96.31 71 SER A CA 1
ATOM 573 C C . SER A 1 71 ? 11.618 18.212 -10.694 1.00 96.31 71 SER A C 1
ATOM 575 O O . SER A 1 71 ? 11.323 17.444 -11.603 1.00 96.31 71 SER A O 1
ATOM 577 N N . LEU A 1 72 ? 11.366 17.930 -9.410 1.00 94.81 72 LEU A N 1
ATOM 578 C CA . LEU A 1 72 ? 10.694 16.696 -8.984 1.00 94.81 72 LEU A CA 1
ATOM 579 C C . LEU A 1 72 ? 9.186 16.791 -9.214 1.00 94.81 72 LEU A C 1
ATOM 581 O O . LEU A 1 72 ? 8.581 15.827 -9.679 1.00 94.81 72 LEU A O 1
ATOM 585 N N . LYS A 1 73 ? 8.609 17.980 -9.004 1.00 94.69 73 LYS A N 1
ATOM 586 C CA . LYS A 1 73 ? 7.244 18.287 -9.432 1.00 94.69 73 LYS A CA 1
ATOM 587 C C . LYS A 1 73 ? 7.058 18.063 -10.930 1.00 94.69 73 LYS A C 1
ATOM 589 O O . LYS A 1 73 ? 6.213 17.267 -11.323 1.00 94.69 73 LYS A O 1
ATOM 594 N N . ASN A 1 74 ? 7.903 18.682 -11.754 1.00 95.25 74 ASN A N 1
ATOM 595 C CA . ASN A 1 74 ? 7.853 18.531 -13.209 1.00 95.25 74 ASN A CA 1
ATOM 596 C C . ASN A 1 74 ? 8.039 17.073 -13.644 1.00 95.25 74 ASN A C 1
ATOM 598 O O . ASN A 1 74 ? 7.380 16.626 -14.576 1.00 95.25 74 ASN A O 1
ATOM 602 N N . PHE A 1 75 ? 8.922 16.328 -12.972 1.00 96.06 75 PHE A N 1
ATOM 603 C CA . PHE A 1 75 ? 9.111 14.902 -13.223 1.00 96.06 75 PHE A CA 1
ATOM 604 C C . PHE A 1 75 ? 7.815 14.109 -12.997 1.00 96.06 75 PHE A C 1
ATOM 606 O O . PHE A 1 75 ? 7.425 13.341 -13.875 1.00 96.06 75 PHE A O 1
ATOM 613 N N . ILE A 1 76 ? 7.133 14.303 -11.863 1.00 96.75 76 ILE A N 1
ATOM 614 C CA . ILE A 1 76 ? 5.870 13.613 -11.560 1.00 96.75 76 ILE A CA 1
ATOM 615 C C . ILE A 1 76 ? 4.752 14.067 -12.501 1.00 96.75 76 ILE A C 1
ATOM 617 O O . ILE A 1 76 ? 4.069 13.217 -13.067 1.00 96.75 76 ILE A O 1
ATOM 621 N N . ASP A 1 77 ? 4.605 15.373 -12.729 1.00 94.44 77 ASP A N 1
ATOM 622 C CA . ASP A 1 77 ? 3.576 15.925 -13.619 1.00 94.44 77 ASP A CA 1
ATOM 623 C C . ASP A 1 77 ? 3.737 15.378 -15.047 1.00 94.44 77 ASP A C 1
ATOM 625 O O . ASP A 1 77 ? 2.765 14.945 -15.666 1.00 94.44 77 ASP A O 1
ATOM 629 N N . PHE A 1 78 ? 4.978 15.291 -15.540 1.00 95.81 78 PHE A N 1
ATOM 630 C CA . PHE A 1 78 ? 5.283 14.660 -16.822 1.00 95.81 78 PHE A CA 1
ATOM 631 C C . PHE A 1 78 ? 4.880 13.183 -16.854 1.00 95.81 78 PHE A C 1
ATOM 633 O O . PHE A 1 78 ? 4.283 12.743 -17.835 1.00 95.81 78 PHE A O 1
ATOM 640 N N . HIS A 1 79 ? 5.175 12.412 -15.801 1.00 95.81 79 HIS A N 1
ATOM 641 C CA . HIS A 1 79 ? 4.803 10.995 -15.754 1.00 95.81 79 HIS A CA 1
ATOM 642 C C . HIS A 1 79 ? 3.287 10.811 -15.739 1.00 95.81 79 HIS A C 1
ATOM 644 O O . HIS A 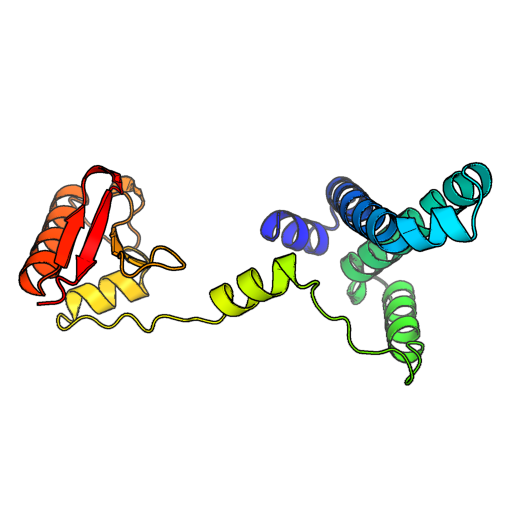1 79 ? 2.798 9.963 -16.474 1.00 95.81 79 HIS A O 1
ATOM 650 N N . VAL A 1 80 ? 2.545 11.629 -14.985 1.00 94.19 80 VAL A N 1
ATOM 651 C CA . VAL A 1 80 ? 1.071 11.607 -14.974 1.00 94.19 80 VAL A CA 1
ATOM 652 C C . VAL A 1 80 ? 0.509 11.886 -16.370 1.00 94.19 80 VAL A C 1
ATOM 654 O O . VAL A 1 80 ? -0.378 11.169 -16.823 1.00 94.19 80 VAL A O 1
ATOM 657 N N . MET A 1 81 ? 1.055 12.877 -17.080 1.00 94.69 81 MET A N 1
ATOM 658 C CA . MET A 1 81 ? 0.641 13.211 -18.450 1.00 94.69 81 MET A CA 1
ATOM 659 C C . MET A 1 81 ? 1.069 12.177 -19.499 1.00 94.69 81 MET A C 1
ATOM 661 O O . MET A 1 81 ? 0.524 12.165 -20.599 1.00 94.69 81 MET A O 1
ATOM 665 N N . SER A 1 82 ? 2.058 11.341 -19.182 1.00 95.00 82 SER A N 1
ATOM 666 C CA . SER A 1 82 ? 2.626 10.355 -20.107 1.00 95.00 82 SER A CA 1
ATOM 667 C C . SER A 1 82 ? 2.037 8.955 -19.935 1.00 95.00 82 SER A C 1
ATOM 669 O O . SER A 1 82 ? 2.462 8.043 -20.644 1.00 95.00 82 SER A O 1
ATOM 671 N N . ILE A 1 83 ? 1.085 8.760 -19.013 1.00 93.88 83 ILE A N 1
ATOM 672 C CA . ILE A 1 83 ? 0.349 7.496 -18.891 1.00 93.88 83 ILE A CA 1
ATOM 673 C C . ILE A 1 83 ? -0.477 7.312 -20.173 1.00 93.88 83 ILE A C 1
ATOM 675 O O . ILE A 1 83 ? -1.334 8.148 -20.461 1.00 93.88 83 ILE A O 1
ATOM 679 N N . PRO A 1 84 ? -0.238 6.253 -20.966 1.00 94.94 84 PRO A N 1
ATOM 680 C CA . PRO A 1 84 ? -0.971 6.055 -22.206 1.00 94.94 84 PRO A CA 1
ATOM 681 C C . PRO A 1 84 ? -2.458 5.790 -21.960 1.00 94.94 84 PRO A C 1
ATOM 683 O O . PRO A 1 84 ? -2.810 5.013 -21.079 1.00 94.94 84 PRO A O 1
ATOM 686 N N . GLU A 1 85 ? -3.332 6.353 -22.796 1.00 92.12 85 GLU A N 1
ATOM 687 C CA . GLU A 1 85 ? -4.791 6.187 -22.658 1.00 92.12 85 GLU A CA 1
ATOM 688 C C . GLU A 1 85 ? -5.259 4.728 -22.767 1.00 92.12 85 GLU A C 1
ATOM 690 O O . GLU A 1 85 ? -6.306 4.371 -22.237 1.00 92.12 85 GLU A O 1
ATOM 695 N N . TYR A 1 86 ? -4.487 3.875 -23.447 1.00 93.06 86 TYR A N 1
ATOM 696 C CA . TYR A 1 86 ? -4.794 2.450 -23.587 1.00 93.06 86 TYR A CA 1
ATOM 697 C C . TYR A 1 86 ? -4.401 1.617 -22.358 1.00 93.06 86 TYR A C 1
ATOM 699 O O . TYR A 1 86 ? -4.635 0.410 -22.351 1.00 93.06 86 TYR A O 1
ATOM 707 N N . TRP A 1 87 ? -3.763 2.210 -21.343 1.00 94.62 87 TRP A N 1
ATOM 708 C CA . TRP A 1 87 ? -3.491 1.504 -20.095 1.00 94.62 87 TRP A CA 1
ATOM 709 C C . TRP A 1 87 ? -4.791 1.316 -19.321 1.00 94.62 87 TRP A C 1
ATOM 711 O O . TRP A 1 87 ? -5.457 2.275 -18.935 1.00 94.62 87 TRP A O 1
ATOM 721 N N . GLU A 1 88 ? -5.140 0.057 -19.081 1.00 91.81 88 GLU A N 1
ATOM 722 C CA . GLU A 1 88 ? -6.274 -0.301 -18.242 1.00 91.81 88 GLU A CA 1
ATOM 723 C C . GLU A 1 88 ? -6.038 0.157 -16.796 1.00 91.81 88 GLU A C 1
ATOM 725 O O . GLU A 1 88 ? -4.909 0.174 -16.295 1.00 91.81 88 GLU A O 1
ATOM 730 N N . VAL A 1 89 ? -7.118 0.516 -16.099 1.00 89.19 89 VAL A N 1
ATOM 731 C CA . VAL A 1 89 ? -7.042 0.851 -14.673 1.00 89.19 89 VAL A CA 1
ATOM 732 C C . VAL A 1 89 ? -6.602 -0.397 -13.898 1.00 89.19 89 VAL A C 1
ATOM 734 O O . VAL A 1 89 ? -7.257 -1.435 -14.045 1.00 89.19 89 VAL A O 1
ATOM 737 N N . PRO A 1 90 ? -5.558 -0.319 -13.045 1.00 89.31 90 PRO A N 1
ATOM 738 C CA . PRO A 1 90 ? -5.088 -1.467 -12.279 1.00 89.31 90 PRO A CA 1
ATOM 739 C C . PRO A 1 90 ? -6.217 -2.117 -11.477 1.00 89.31 90 PRO A C 1
ATOM 741 O O . PRO A 1 90 ? -6.928 -1.440 -10.734 1.00 89.31 90 PRO A O 1
ATOM 744 N N . GLN A 1 91 ? -6.359 -3.434 -11.612 1.00 87.00 91 GLN A N 1
ATOM 745 C CA . GLN A 1 91 ? -7.303 -4.237 -10.837 1.00 87.00 91 GLN A CA 1
ATOM 746 C C . GLN A 1 91 ? -6.563 -5.010 -9.746 1.00 87.00 91 GLN A C 1
ATOM 748 O O . GLN A 1 91 ? -5.417 -5.427 -9.926 1.00 87.00 91 GLN A O 1
ATOM 753 N N . LEU A 1 92 ? -7.225 -5.225 -8.610 1.00 86.06 92 LEU A N 1
ATOM 754 C CA . LEU A 1 92 ? -6.735 -6.169 -7.611 1.00 86.06 92 LEU A CA 1
ATOM 755 C C . LEU A 1 92 ? -6.886 -7.598 -8.137 1.00 86.06 92 LEU A C 1
ATOM 757 O O . LEU A 1 92 ? -7.900 -7.948 -8.739 1.00 86.06 92 LEU A O 1
ATOM 761 N N . TYR A 1 93 ? -5.893 -8.442 -7.866 1.00 81.50 93 TYR A N 1
ATOM 762 C CA . TYR A 1 93 ? -6.017 -9.876 -8.114 1.00 81.50 93 TYR A CA 1
ATOM 763 C C . TYR A 1 93 ? -7.118 -10.483 -7.250 1.00 81.50 93 TYR A C 1
ATOM 765 O O . TYR A 1 93 ? -7.317 -10.053 -6.113 1.00 81.50 93 TYR A O 1
ATOM 773 N N . ASN A 1 94 ? -7.753 -11.548 -7.750 1.00 77.94 94 ASN A N 1
ATOM 774 C CA . ASN A 1 94 ? -8.873 -12.237 -7.095 1.00 77.94 94 ASN A CA 1
ATOM 775 C C . ASN A 1 94 ? -8.631 -12.508 -5.599 1.00 77.94 94 ASN A C 1
ATOM 777 O O . ASN A 1 94 ? -9.521 -12.308 -4.780 1.00 77.94 94 ASN A O 1
ATOM 781 N N . GLN A 1 95 ? -7.403 -12.883 -5.224 1.00 79.88 95 GLN A N 1
ATOM 782 C CA . GLN A 1 95 ? -7.007 -13.146 -3.833 1.00 79.88 95 GLN A CA 1
ATOM 783 C C . GLN A 1 95 ? -7.127 -11.934 -2.888 1.00 79.88 95 GLN A C 1
ATOM 785 O O . GLN A 1 95 ? -7.224 -12.100 -1.674 1.00 79.88 95 GLN A O 1
ATOM 790 N N . PHE A 1 96 ? -7.112 -10.717 -3.432 1.00 83.00 96 PHE A N 1
ATOM 791 C CA . PHE A 1 96 ? -7.297 -9.467 -2.702 1.00 83.00 96 PHE A CA 1
ATOM 792 C C . PHE A 1 96 ? -8.671 -8.839 -2.945 1.00 83.00 96 PHE A C 1
ATOM 794 O O . PHE A 1 96 ? -9.082 -8.019 -2.130 1.00 83.00 96 PHE A O 1
ATOM 801 N N . SER A 1 97 ? -9.401 -9.229 -3.993 1.00 76.81 97 SER A N 1
ATOM 802 C CA . SER A 1 97 ? -10.741 -8.704 -4.287 1.00 76.81 97 SER A CA 1
ATOM 803 C C . SER A 1 97 ? -11.741 -9.003 -3.167 1.00 76.81 97 SER A C 1
ATOM 805 O O . SER A 1 97 ? -12.436 -8.095 -2.721 1.00 76.81 97 SER A O 1
ATOM 807 N N . ASP A 1 98 ? -11.737 -10.221 -2.616 1.00 74.00 98 ASP A N 1
ATOM 808 C CA . ASP A 1 98 ? -12.586 -10.579 -1.466 1.00 74.00 98 ASP A CA 1
ATOM 809 C C . ASP A 1 98 ? -12.201 -9.800 -0.199 1.00 74.00 98 ASP A C 1
ATOM 811 O O . ASP A 1 98 ? -13.038 -9.459 0.639 1.00 74.00 98 ASP A O 1
ATOM 815 N N . VAL A 1 99 ? -10.905 -9.509 -0.039 1.00 75.69 99 VAL A N 1
ATOM 816 C CA . VAL A 1 99 ? -10.416 -8.671 1.060 1.00 75.69 99 VAL A CA 1
ATOM 817 C C . VAL A 1 99 ? -10.895 -7.237 0.867 1.00 75.69 99 VAL A C 1
ATOM 819 O O . VAL A 1 99 ? -11.402 -6.652 1.817 1.00 75.69 99 VAL A O 1
ATOM 822 N N . PHE A 1 100 ? -10.788 -6.693 -0.343 1.00 73.69 100 PHE A N 1
ATOM 823 C CA . PHE A 1 100 ? -11.225 -5.343 -0.678 1.00 73.69 100 PHE A CA 1
ATOM 824 C C . PHE A 1 100 ? -12.731 -5.162 -0.471 1.00 73.69 100 PHE A C 1
ATOM 826 O O . PHE A 1 100 ? -13.122 -4.273 0.280 1.00 73.69 100 PHE A O 1
ATOM 833 N N . ALA A 1 101 ? -13.557 -6.067 -1.003 1.00 71.19 101 ALA A N 1
ATOM 834 C CA . ALA A 1 101 ? -15.001 -6.062 -0.769 1.00 71.19 101 ALA A CA 1
ATOM 835 C C . ALA A 1 101 ? -15.331 -6.083 0.736 1.00 71.19 101 ALA A C 1
ATOM 837 O O . ALA A 1 101 ? -16.158 -5.310 1.212 1.00 71.19 101 ALA A O 1
ATOM 838 N N . SER A 1 102 ? -14.602 -6.881 1.524 1.00 62.41 102 SER A N 1
ATOM 839 C CA . SER A 1 102 ? -14.795 -6.934 2.979 1.00 62.41 102 SER A CA 1
ATOM 840 C C . SER A 1 102 ? -14.310 -5.702 3.757 1.00 62.41 102 SER A C 1
ATOM 842 O O . SER A 1 102 ? -14.658 -5.553 4.926 1.00 62.41 102 SER A O 1
ATOM 844 N N . LEU A 1 103 ? -13.480 -4.845 3.152 1.00 66.62 103 LEU A N 1
ATOM 845 C CA . LEU A 1 103 ? -13.098 -3.549 3.725 1.00 66.62 103 LEU A CA 1
ATOM 846 C C . LEU A 1 103 ? -14.157 -2.476 3.438 1.00 66.62 103 LEU A C 1
ATOM 848 O O . LEU A 1 103 ? -14.257 -1.516 4.198 1.00 66.62 103 LEU A O 1
ATOM 852 N N . GLU A 1 104 ? -14.928 -2.637 2.360 1.00 58.69 104 GLU A N 1
ATOM 853 C CA . GLU A 1 104 ? -16.021 -1.736 1.978 1.00 58.69 104 GLU A CA 1
ATOM 854 C C . GLU A 1 104 ? -17.354 -2.082 2.652 1.00 58.69 104 GLU A C 1
ATOM 856 O O . GLU A 1 104 ? -18.214 -1.208 2.786 1.00 58.69 104 GLU A O 1
ATOM 861 N N . GLU A 1 105 ? -17.517 -3.316 3.142 1.00 57.22 105 GLU A N 1
ATOM 862 C CA . GLU A 1 105 ? -18.621 -3.717 4.018 1.00 57.22 105 GLU A CA 1
ATOM 863 C C . GLU A 1 105 ? -18.516 -3.018 5.386 1.00 57.22 105 GLU A C 1
ATOM 865 O O . GLU A 1 105 ? -18.168 -3.595 6.419 1.00 57.22 105 GLU A O 1
ATOM 870 N N . ASN A 1 106 ? -18.866 -1.732 5.405 1.00 53.22 106 ASN A N 1
ATOM 871 C CA . ASN A 1 106 ? -19.293 -1.046 6.609 1.00 53.22 106 ASN A CA 1
ATOM 872 C C . ASN A 1 106 ? -20.575 -1.729 7.084 1.00 53.22 106 ASN A C 1
ATOM 874 O O . ASN A 1 106 ? -21.679 -1.351 6.693 1.00 53.22 106 ASN A O 1
ATOM 878 N N . ASN A 1 107 ? -20.446 -2.720 7.964 1.00 56.03 107 ASN A N 1
ATOM 879 C CA . ASN A 1 107 ? -21.545 -3.055 8.852 1.00 56.03 107 ASN A CA 1
ATOM 880 C C . ASN A 1 107 ? -21.861 -1.771 9.625 1.00 56.03 107 ASN A C 1
ATOM 882 O O . ASN A 1 107 ? -21.138 -1.409 10.554 1.00 56.03 107 ASN A O 1
ATOM 886 N N . THR A 1 108 ? -22.900 -1.040 9.216 1.00 65.0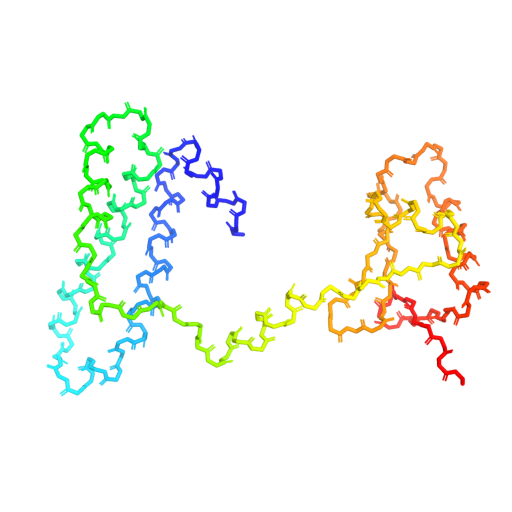0 108 THR A N 1
ATOM 887 C CA . THR A 1 108 ? -23.467 0.056 10.001 1.00 65.00 108 THR A CA 1
ATOM 888 C C . THR A 1 108 ? -24.030 -0.555 11.274 1.00 65.00 108 THR A C 1
ATOM 890 O O . THR A 1 108 ? -25.193 -0.949 11.340 1.00 65.00 108 THR A O 1
ATOM 893 N N . VAL A 1 109 ? -23.165 -0.706 12.273 1.00 77.06 109 VAL A N 1
ATOM 894 C CA . VAL A 1 109 ? -23.548 -1.132 13.608 1.00 77.06 109 VAL A CA 1
ATOM 895 C C . VAL A 1 109 ? -24.227 0.061 14.259 1.00 77.06 109 VAL A C 1
ATOM 897 O O . VAL A 1 109 ? -23.584 1.065 14.553 1.00 77.06 109 VAL A O 1
ATOM 900 N N . SER A 1 110 ? -25.532 -0.052 14.473 1.00 85.44 110 SER A N 1
ATOM 901 C CA . SER A 1 110 ? -26.278 0.865 15.323 1.00 85.44 110 SER A CA 1
ATOM 902 C C . SER A 1 110 ? -26.848 0.103 16.513 1.00 85.44 110 SER A C 1
ATOM 904 O O . SER A 1 110 ? -27.356 -1.015 16.398 1.00 85.44 110 SER A O 1
ATOM 906 N N . PHE A 1 111 ? -26.722 0.708 17.685 1.00 91.88 111 PHE A N 1
ATOM 907 C CA . PHE A 1 111 ? -27.259 0.202 18.938 1.00 91.88 111 PHE A CA 1
ATOM 908 C C . PHE A 1 111 ? -28.563 0.925 19.271 1.00 91.88 111 PHE A C 1
ATOM 910 O O . PHE A 1 111 ? -28.778 2.077 18.886 1.00 91.88 111 PHE A O 1
ATOM 917 N N . LYS A 1 112 ? -29.441 0.275 20.038 1.00 93.62 112 LYS A N 1
ATOM 918 C CA . LYS A 1 112 ? -30.660 0.922 20.557 1.00 93.62 112 LYS A CA 1
ATOM 919 C C . LYS A 1 112 ? -30.317 1.977 21.612 1.00 93.62 112 LYS A C 1
ATOM 921 O O . LYS A 1 112 ? -31.042 2.952 21.784 1.00 93.62 112 LYS A O 1
ATOM 926 N N . SER A 1 113 ? -29.230 1.774 22.350 1.00 95.25 113 SER A N 1
ATOM 927 C CA . SER A 1 113 ? -28.752 2.661 23.397 1.00 95.25 113 SER A CA 1
ATOM 928 C C . SER A 1 113 ? -27.884 3.765 22.813 1.00 95.25 113 SER A C 1
ATOM 930 O O . SER A 1 113 ? -26.806 3.500 22.284 1.00 95.25 113 SER A O 1
ATOM 932 N N . GLN A 1 114 ? -28.298 5.013 23.041 1.00 95.88 114 GLN A N 1
ATOM 933 C CA . GLN A 1 114 ? -27.485 6.193 22.740 1.00 95.88 114 GLN A CA 1
ATOM 934 C C . GLN A 1 114 ? -26.072 6.079 23.336 1.00 95.88 114 GLN A C 1
ATOM 936 O O . GLN A 1 114 ? -25.098 6.293 22.631 1.00 95.88 114 GLN A O 1
ATOM 941 N N . PHE A 1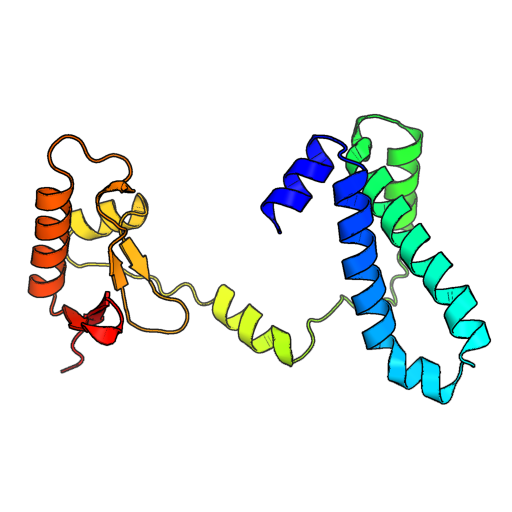 115 ? -25.956 5.620 24.586 1.00 96.06 115 PHE A N 1
ATOM 942 C CA . PHE A 1 115 ? -24.663 5.388 25.233 1.00 96.06 115 PHE A CA 1
ATOM 943 C C . PHE A 1 115 ? -23.753 4.437 24.438 1.00 96.06 115 PHE A C 1
ATOM 945 O O . PHE A 1 115 ? -22.560 4.687 24.345 1.00 96.06 115 PHE A O 1
ATOM 952 N N . LEU A 1 116 ? -24.275 3.344 23.867 1.00 96.31 116 LEU A N 1
ATOM 953 C CA . LEU A 1 116 ? -23.441 2.433 23.074 1.00 96.31 116 LEU A CA 1
ATOM 954 C C . LEU A 1 116 ? -23.032 3.050 21.736 1.00 96.31 116 LEU A C 1
ATOM 956 O O . LEU A 1 116 ? -21.887 2.861 21.339 1.00 96.31 116 LEU A O 1
ATOM 960 N N . ASN A 1 117 ? -23.921 3.803 21.081 1.00 93.94 117 ASN A N 1
ATOM 961 C CA . ASN A 1 117 ? -23.573 4.535 19.859 1.00 93.94 117 ASN A CA 1
ATOM 962 C C . ASN A 1 117 ? -22.469 5.565 20.132 1.00 93.94 117 ASN A C 1
ATOM 964 O O . ASN A 1 117 ? -21.464 5.557 19.435 1.00 93.94 117 ASN A O 1
ATOM 968 N N . GLU A 1 118 ? -22.573 6.344 21.212 1.00 94.44 118 GLU A N 1
ATOM 969 C CA . GLU A 1 118 ? -21.513 7.272 21.636 1.00 94.44 118 GLU A CA 1
ATOM 970 C C . GLU A 1 118 ? -20.184 6.534 21.876 1.00 94.44 118 GLU A C 1
ATOM 972 O O . GLU A 1 118 ? -19.132 6.965 21.417 1.00 94.44 118 GLU A O 1
ATOM 977 N N . GLN A 1 119 ? -20.211 5.379 22.558 1.00 95.25 119 GLN A N 1
ATOM 978 C CA . GLN A 1 119 ? -18.999 4.578 22.782 1.00 95.25 119 GLN A CA 1
ATOM 979 C C . GLN A 1 119 ? -18.418 3.968 21.498 1.00 95.25 119 GLN A C 1
ATOM 981 O O . GLN A 1 119 ? -17.214 3.715 21.433 1.00 95.25 119 GLN A O 1
ATOM 986 N N . PHE A 1 120 ? -19.258 3.702 20.503 1.00 92.12 120 PHE A N 1
ATOM 987 C CA . PHE A 1 120 ? -18.845 3.228 19.189 1.00 92.12 120 PHE A CA 1
ATOM 988 C C . PHE A 1 120 ? -18.188 4.340 18.376 1.00 92.12 120 PHE A C 1
ATOM 990 O O . PHE A 1 120 ? -17.093 4.142 17.859 1.00 92.12 120 PHE A O 1
ATOM 997 N N . GLU A 1 121 ? -18.795 5.525 18.348 1.00 89.19 121 GLU A N 1
ATOM 998 C CA . GLU A 1 121 ? -18.274 6.705 17.651 1.00 89.19 121 GLU A CA 1
ATOM 999 C C . GLU A 1 121 ? -16.891 7.119 18.166 1.00 89.19 121 GLU A C 1
ATOM 1001 O O . GLU A 1 121 ? -15.991 7.379 17.370 1.00 89.19 121 GLU A O 1
ATOM 1006 N N . ILE A 1 122 ? -16.675 7.091 19.486 1.00 91.19 122 ILE A N 1
ATOM 1007 C CA . ILE A 1 122 ? -15.363 7.407 20.083 1.00 91.19 122 ILE A CA 1
ATOM 1008 C C . ILE A 1 122 ? -14.364 6.232 20.037 1.00 91.19 122 ILE A C 1
ATOM 1010 O O . ILE A 1 122 ? -13.248 6.336 20.548 1.00 91.19 122 ILE A O 1
ATOM 1014 N N . GLY A 1 123 ? -14.743 5.089 19.454 1.00 89.69 123 GLY A N 1
ATOM 1015 C CA . GLY A 1 123 ? -13.850 3.949 19.220 1.00 89.69 123 GLY A CA 1
ATOM 1016 C C . GLY A 1 123 ? -13.563 3.059 20.437 1.00 89.69 123 GLY A C 1
ATOM 1017 O O . GLY A 1 123 ? -12.577 2.319 20.441 1.00 89.69 123 GLY A O 1
ATOM 1018 N N . ASN A 1 124 ? -14.402 3.093 21.478 1.00 94.62 124 ASN A N 1
ATOM 1019 C CA . ASN A 1 124 ? -14.325 2.153 22.609 1.00 94.62 124 ASN A CA 1
ATOM 1020 C C . ASN A 1 124 ? -15.019 0.807 22.305 1.00 94.62 124 ASN A C 1
ATOM 1022 O O . ASN A 1 124 ? -14.785 -0.190 23.001 1.00 94.62 124 ASN A O 1
ATOM 1026 N N . LEU A 1 125 ? -15.839 0.774 21.253 1.00 93.75 125 LEU A N 1
ATOM 1027 C CA . LEU A 1 125 ? -16.462 -0.405 20.654 1.00 93.75 125 LEU A CA 1
ATOM 1028 C C . LEU A 1 125 ? -16.093 -0.473 19.175 1.00 93.75 125 LEU A C 1
ATOM 1030 O O . LEU A 1 125 ? -16.030 0.559 18.516 1.00 93.75 125 LEU A O 1
ATOM 1034 N N . TYR A 1 126 ? -15.895 -1.673 18.642 1.00 90.19 126 TYR A N 1
ATOM 1035 C CA . TYR A 1 126 ? -15.665 -1.853 17.209 1.00 90.19 126 TYR A CA 1
ATOM 1036 C C . TYR A 1 126 ? -16.173 -3.220 16.740 1.00 90.19 126 TYR A C 1
ATOM 1038 O O . TYR A 1 126 ? -16.145 -4.186 17.516 1.00 90.19 126 TYR A O 1
ATOM 1046 N N . PRO A 1 127 ? -16.662 -3.328 15.491 1.00 89.44 127 PRO A N 1
ATOM 1047 C CA . PRO A 1 127 ? -17.013 -4.618 14.930 1.00 89.44 127 PRO A CA 1
ATOM 1048 C C . PRO A 1 127 ? -15.733 -5.407 14.654 1.00 89.44 127 PRO A C 1
ATOM 1050 O O . PRO A 1 127 ? -14.721 -4.851 14.223 1.00 89.44 127 PRO A O 1
ATOM 1053 N N . ILE A 1 128 ? -15.771 -6.715 14.884 1.00 85.19 128 ILE A N 1
ATOM 1054 C CA . ILE A 1 128 ? -14.728 -7.604 14.379 1.00 85.19 128 ILE A CA 1
ATOM 1055 C C . ILE A 1 128 ? -15.009 -7.814 12.884 1.00 85.19 128 ILE A C 1
ATOM 1057 O O . ILE A 1 128 ? -16.098 -8.300 12.553 1.00 85.19 128 ILE A O 1
ATOM 1061 N N . PRO A 1 129 ? -14.063 -7.479 11.984 1.00 78.38 129 PRO A N 1
ATOM 1062 C CA . PRO A 1 129 ? -14.262 -7.598 10.542 1.00 78.38 129 PRO A CA 1
ATOM 1063 C C . PRO A 1 129 ? -14.777 -8.981 10.132 1.00 78.38 129 PRO A C 1
ATOM 1065 O O . PRO A 1 129 ? -14.326 -9.990 10.676 1.00 78.38 129 PRO A O 1
ATOM 1068 N N . LYS A 1 130 ? -15.691 -9.027 9.151 1.00 70.31 130 LYS A N 1
ATOM 1069 C CA . LYS A 1 130 ? -16.298 -10.264 8.612 1.00 70.31 130 LYS A CA 1
ATOM 1070 C C . LYS A 1 130 ? -17.130 -11.074 9.617 1.00 70.31 130 LYS A C 1
ATOM 1072 O O . LYS A 1 130 ? -17.379 -12.258 9.403 1.00 70.31 130 LYS A O 1
ATOM 1077 N N . THR A 1 131 ? -17.547 -10.472 10.729 1.00 80.25 131 THR A N 1
ATOM 1078 C CA . THR A 1 131 ? -18.391 -11.140 11.723 1.00 80.25 131 THR A CA 1
ATOM 1079 C C . THR A 1 131 ? -19.473 -10.211 12.263 1.00 80.25 131 THR A C 1
ATOM 1081 O O . THR A 1 131 ? -19.373 -8.992 12.158 1.00 80.25 131 THR A O 1
ATOM 1084 N N . ASN A 1 132 ? -20.465 -10.793 12.936 1.00 85.38 132 ASN A N 1
ATOM 1085 C CA . ASN A 1 132 ? -21.461 -10.045 13.708 1.00 85.38 132 ASN A CA 1
ATOM 1086 C C . ASN A 1 132 ? -21.010 -9.796 15.159 1.00 85.38 132 ASN A C 1
ATOM 1088 O O . ASN A 1 132 ? -21.838 -9.501 16.026 1.00 85.38 132 ASN A O 1
ATOM 1092 N N . TYR A 1 133 ? -19.716 -9.974 15.453 1.00 90.88 133 TYR A N 1
ATOM 1093 C CA . TYR A 1 133 ? -19.172 -9.719 16.778 1.00 90.88 133 TYR A CA 1
ATOM 1094 C C . TYR A 1 133 ? -18.804 -8.244 16.948 1.00 90.88 133 TYR A C 1
ATOM 1096 O O . TYR A 1 133 ? -18.171 -7.632 16.094 1.00 90.88 133 TYR A O 1
ATOM 1104 N N . ILE A 1 134 ? -19.126 -7.709 18.117 1.00 93.44 134 ILE A N 1
ATOM 1105 C CA . ILE A 1 134 ? -18.701 -6.415 18.632 1.00 93.44 134 ILE A CA 1
ATOM 1106 C C . ILE A 1 134 ? -17.692 -6.664 19.745 1.00 93.44 134 ILE A C 1
ATOM 1108 O O . ILE A 1 134 ? -17.982 -7.356 20.727 1.00 93.44 134 ILE A O 1
ATOM 1112 N N . GLN A 1 135 ? -16.503 -6.092 19.620 1.00 94.81 135 GLN A N 1
ATOM 1113 C CA . GLN A 1 135 ? -15.492 -6.149 20.663 1.00 94.81 135 GLN A CA 1
ATOM 1114 C C . GLN A 1 135 ? -15.493 -4.852 21.473 1.00 94.81 135 GLN A C 1
ATOM 1116 O O . GLN A 1 135 ? -15.693 -3.760 20.943 1.00 94.81 135 GLN A O 1
ATOM 1121 N N . ILE A 1 136 ? -15.272 -4.985 22.782 1.00 95.19 136 ILE A N 1
ATOM 1122 C CA . ILE A 1 136 ? -14.998 -3.843 23.653 1.00 95.19 136 ILE A CA 1
ATOM 1123 C C . ILE A 1 136 ? -13.487 -3.697 23.739 1.00 95.19 136 ILE A C 1
ATOM 1125 O O . ILE A 1 136 ? -12.803 -4.667 24.082 1.00 95.19 136 ILE A O 1
ATOM 1129 N N . LYS A 1 137 ? -12.985 -2.489 23.491 1.00 93.31 137 LYS A N 1
ATOM 1130 C CA . LYS A 1 137 ? -11.571 -2.162 23.667 1.00 93.31 137 LYS A CA 1
ATOM 1131 C C . LYS A 1 137 ? -11.107 -2.505 25.092 1.00 93.31 137 LYS A C 1
ATOM 1133 O O . LYS A 1 137 ? -11.904 -2.571 26.037 1.00 93.31 137 LYS A O 1
ATOM 1138 N N . ALA A 1 138 ? -9.818 -2.771 25.270 1.00 89.69 138 ALA A N 1
ATOM 1139 C CA . ALA A 1 138 ? -9.286 -2.996 26.606 1.00 89.69 138 ALA A CA 1
ATOM 1140 C C . ALA A 1 138 ? -9.484 -1.736 27.466 1.00 89.69 138 ALA A C 1
ATOM 1142 O O . ALA A 1 138 ? -9.323 -0.618 26.982 1.00 89.69 138 ALA A O 1
ATOM 1143 N N . SER A 1 139 ? -9.849 -1.900 28.743 1.00 90.00 139 SER A N 1
ATOM 1144 C CA . SER A 1 139 ? -10.238 -0.761 29.587 1.00 90.00 139 SER A CA 1
ATOM 1145 C C . SER A 1 139 ? -9.116 0.257 29.761 1.00 90.00 139 SER A C 1
ATOM 1147 O O . SER A 1 139 ? -9.402 1.439 29.872 1.00 90.00 139 SER A O 1
ATOM 1149 N N . PHE A 1 140 ? -7.848 -0.159 29.759 1.00 88.50 140 PHE A N 1
ATOM 1150 C CA . PHE A 1 140 ? -6.719 0.771 29.853 1.00 88.50 140 PHE A CA 1
ATOM 1151 C C . PHE A 1 140 ? -6.587 1.676 28.610 1.00 88.50 140 PHE A C 1
ATOM 1153 O O . PHE A 1 140 ? -6.206 2.838 28.760 1.00 88.50 140 PHE A O 1
ATOM 1160 N N . ASP A 1 141 ? -7.035 1.210 27.440 1.00 89.44 141 ASP A N 1
ATOM 1161 C CA . ASP A 1 141 ? -6.965 1.916 26.151 1.00 89.44 141 ASP A CA 1
ATOM 1162 C C . ASP A 1 141 ? -8.211 2.757 25.819 1.00 89.44 141 ASP A C 1
ATOM 1164 O O . ASP A 1 141 ? -8.331 3.265 24.695 1.00 89.44 141 ASP A O 1
ATOM 1168 N N . PHE A 1 142 ? -9.168 2.882 26.748 1.00 90.19 142 PHE A N 1
ATOM 1169 C CA . PHE A 1 142 ? -10.351 3.710 26.509 1.00 90.19 142 PHE A CA 1
ATOM 1170 C C . PHE A 1 142 ? -9.981 5.172 26.300 1.00 90.19 142 PHE A C 1
ATOM 1172 O O . PHE A 1 142 ? -9.183 5.739 27.059 1.00 90.19 142 PHE A O 1
ATOM 1179 N N . ILE A 1 143 ? -10.629 5.747 25.292 1.00 85.38 143 ILE A N 1
ATOM 1180 C CA . ILE A 1 143 ? -10.552 7.147 24.889 1.00 85.38 143 ILE A CA 1
ATOM 1181 C C . ILE A 1 143 ? -11.713 7.887 25.557 1.00 85.38 143 ILE A C 1
ATOM 1183 O O . ILE A 1 143 ? -12.808 7.332 25.654 1.00 85.38 143 ILE A O 1
ATOM 1187 N N . GLU A 1 144 ? -11.457 9.105 26.043 1.00 85.88 144 GLU A N 1
ATOM 1188 C CA . GLU A 1 144 ? -12.487 10.024 26.566 1.00 85.88 144 GLU A CA 1
ATOM 1189 C C . GLU A 1 144 ? -13.370 9.438 27.685 1.00 85.88 144 GLU A C 1
ATOM 1191 O O . GLU A 1 144 ? -14.553 9.738 27.819 1.00 85.88 144 GLU A O 1
ATOM 1196 N N . VAL A 1 145 ? -12.775 8.595 28.534 1.00 86.25 145 VAL A N 1
ATOM 1197 C CA . VAL A 1 145 ? -13.421 8.063 29.739 1.00 86.25 145 VAL A CA 1
ATOM 1198 C C . VAL A 1 145 ? -12.682 8.568 30.970 1.00 86.25 145 VAL A C 1
ATOM 1200 O O . VAL A 1 145 ? -11.554 8.146 31.241 1.00 86.25 145 VAL A O 1
ATOM 1203 N N . GLU A 1 146 ? -13.338 9.441 31.730 1.00 84.19 146 GLU A N 1
ATOM 1204 C CA . GLU A 1 146 ? -12.875 9.883 33.045 1.00 84.19 146 GLU A CA 1
ATOM 1205 C C . GLU A 1 146 ? -13.245 8.868 34.142 1.00 84.19 146 GLU A C 1
ATOM 1207 O O . GLU A 1 146 ? -14.277 8.194 34.092 1.00 84.19 146 GLU A O 1
ATOM 1212 N N . GLY A 1 147 ? -12.398 8.761 35.168 1.00 89.19 147 GLY A N 1
ATOM 1213 C CA . GLY A 1 147 ? -12.636 7.893 36.322 1.00 89.19 147 GLY A CA 1
ATOM 1214 C C . GLY A 1 147 ? -12.290 6.414 36.096 1.00 89.19 147 GLY A C 1
ATOM 1215 O O . GLY A 1 147 ? -11.293 6.064 35.466 1.00 89.19 147 GLY A O 1
ATOM 1216 N N . ASP A 1 148 ? -13.081 5.521 36.695 1.00 92.94 148 ASP A N 1
ATOM 1217 C CA . ASP A 1 148 ? -12.798 4.081 36.735 1.00 92.94 148 ASP A CA 1
ATOM 1218 C C . ASP A 1 148 ? -13.166 3.392 35.408 1.00 92.94 148 ASP A C 1
ATOM 1220 O O . ASP A 1 148 ? -14.315 3.005 35.156 1.00 92.94 148 ASP A O 1
ATOM 1224 N N . LYS A 1 149 ? -12.150 3.194 34.562 1.00 92.12 149 LYS A N 1
ATOM 1225 C CA . LYS A 1 149 ? -12.300 2.567 33.243 1.00 92.12 149 LYS A CA 1
ATOM 1226 C C . LYS A 1 149 ? -12.800 1.115 33.308 1.00 92.12 149 LYS A C 1
ATOM 1228 O O . LYS A 1 149 ? -13.468 0.656 32.379 1.00 92.12 149 LYS A O 1
ATOM 1233 N N . HIS A 1 150 ? -12.542 0.379 34.394 1.00 91.69 150 HIS A N 1
ATOM 1234 C CA . HIS A 1 150 ? -13.073 -0.980 34.559 1.00 91.69 150 HIS A CA 1
ATOM 1235 C C . HIS A 1 150 ? -14.582 -0.960 34.809 1.00 91.69 150 HIS A C 1
ATOM 1237 O O . HIS A 1 150 ? -15.323 -1.727 34.183 1.00 91.69 150 HIS A O 1
ATOM 1243 N N . LYS A 1 151 ? -15.063 -0.047 35.663 1.00 93.69 151 LYS A N 1
ATOM 1244 C CA . LYS A 1 151 ? -16.507 0.172 35.848 1.00 93.69 151 LYS A CA 1
ATOM 1245 C C . LYS A 1 151 ? -17.178 0.596 34.546 1.00 93.69 151 LYS A C 1
ATOM 1247 O O . LYS A 1 151 ? -18.245 0.071 34.224 1.00 93.69 151 LYS A O 1
ATOM 1252 N N . HIS A 1 152 ? -16.536 1.464 33.764 1.00 94.88 152 HIS A N 1
ATOM 1253 C CA . HIS A 1 152 ? -17.054 1.871 32.456 1.00 94.88 152 HIS A CA 1
ATOM 1254 C C . HIS A 1 152 ? -17.178 0.689 31.487 1.00 94.88 152 HIS A C 1
ATOM 1256 O O . HIS A 1 152 ? -18.232 0.483 30.888 1.00 94.88 152 HIS A O 1
ATOM 1262 N N . ARG A 1 153 ? -16.164 -0.183 31.413 1.00 95.12 153 ARG A N 1
ATOM 1263 C CA . ARG A 1 153 ? -16.217 -1.403 30.587 1.00 95.12 153 ARG A CA 1
ATOM 1264 C C . ARG A 1 153 ? -17.366 -2.330 30.998 1.00 95.12 153 ARG A C 1
ATOM 1266 O O . ARG A 1 153 ? -18.042 -2.917 30.146 1.00 95.12 153 ARG A O 1
ATOM 1273 N N . ASN A 1 154 ? -17.614 -2.453 32.301 1.00 95.50 154 ASN A N 1
ATOM 1274 C CA . ASN A 1 154 ? -18.734 -3.235 32.828 1.00 95.50 154 ASN A CA 1
ATOM 1275 C C . ASN A 1 154 ? -20.091 -2.607 32.476 1.00 95.50 154 ASN A C 1
ATOM 1277 O O . ASN A 1 154 ? -21.042 -3.338 32.185 1.00 95.50 154 ASN A O 1
ATOM 1281 N N . LYS A 1 155 ? -20.178 -1.271 32.437 1.00 96.81 155 LYS A N 1
ATOM 1282 C CA . LYS A 1 155 ? -21.362 -0.539 31.968 1.00 96.81 155 LYS A CA 1
ATOM 1283 C C . LYS A 1 155 ? -21.644 -0.826 30.490 1.00 96.81 155 LYS A C 1
ATOM 1285 O O . LYS A 1 155 ? -22.766 -1.213 30.173 1.00 96.81 155 LYS A O 1
ATOM 1290 N N . ILE A 1 156 ? -20.631 -0.754 29.621 1.00 97.12 156 ILE A N 1
ATOM 1291 C CA . ILE A 1 156 ? -20.742 -1.130 28.196 1.00 97.12 156 ILE A CA 1
ATOM 1292 C C . ILE A 1 156 ? -21.255 -2.570 28.055 1.00 97.12 156 ILE A C 1
ATOM 1294 O O . ILE A 1 156 ? -22.267 -2.822 27.405 1.00 97.12 156 ILE A O 1
ATOM 1298 N N . SER A 1 157 ? -20.618 -3.508 28.760 1.00 96.81 157 SER A N 1
ATOM 1299 C CA . SER A 1 157 ? -21.013 -4.924 28.783 1.00 96.81 157 SER A CA 1
ATOM 1300 C C . SER A 1 157 ? -22.465 -5.131 29.240 1.00 96.81 157 SER A C 1
ATOM 1302 O O . SER A 1 157 ? -23.177 -5.988 28.721 1.00 96.81 157 SER A O 1
ATOM 1304 N N . SER A 1 158 ? -22.927 -4.353 30.227 1.00 97.50 158 SER A N 1
ATOM 1305 C CA . SER A 1 158 ? -24.314 -4.389 30.707 1.00 97.50 158 SER A CA 1
ATOM 1306 C C . SER A 1 158 ? -25.302 -3.914 29.641 1.00 97.50 158 SER A C 1
ATOM 1308 O O . SER A 1 158 ? -26.332 -4.561 29.463 1.00 97.50 158 SER A O 1
ATOM 1310 N N . HIS A 1 159 ? -24.994 -2.828 28.928 1.00 97.69 159 HIS A N 1
ATOM 1311 C CA . HIS A 1 159 ? -25.848 -2.309 27.859 1.00 97.69 159 HIS A CA 1
ATOM 1312 C C . HIS A 1 159 ? -25.934 -3.281 26.675 1.00 97.69 159 HIS A C 1
ATOM 1314 O O . HIS A 1 159 ? -27.041 -3.600 26.253 1.00 97.69 159 HIS A O 1
ATOM 1320 N N . LEU A 1 160 ? -24.806 -3.845 26.224 1.00 96.50 160 LEU A N 1
ATOM 1321 C CA . LEU A 1 160 ? -24.793 -4.854 25.154 1.00 96.50 160 LEU A CA 1
ATOM 1322 C C . LEU A 1 160 ? -25.702 -6.045 25.492 1.00 96.50 160 LEU A C 1
ATOM 1324 O O . LEU A 1 160 ? -26.545 -6.441 24.690 1.00 96.50 160 LEU A O 1
ATOM 1328 N N . ARG A 1 161 ? -25.613 -6.570 26.721 1.00 95.88 161 ARG A N 1
ATOM 1329 C CA . ARG A 1 161 ? -26.485 -7.671 27.165 1.00 95.88 161 ARG A CA 1
ATOM 1330 C C . ARG A 1 161 ? -27.966 -7.295 27.200 1.00 95.88 161 ARG A C 1
ATOM 1332 O O . ARG A 1 161 ? -28.797 -8.128 26.852 1.00 95.88 161 ARG A O 1
ATOM 1339 N N . ARG A 1 162 ? -28.312 -6.061 27.589 1.00 96.12 162 ARG A N 1
ATOM 1340 C CA . ARG A 1 162 ? -29.708 -5.575 27.556 1.00 96.12 162 ARG A CA 1
ATOM 1341 C C . ARG A 1 162 ? -30.262 -5.496 26.136 1.00 96.12 162 ARG A C 1
ATOM 1343 O O . ARG A 1 162 ? -31.460 -5.669 25.952 1.00 96.12 162 ARG A O 1
ATOM 1350 N N . GLU A 1 163 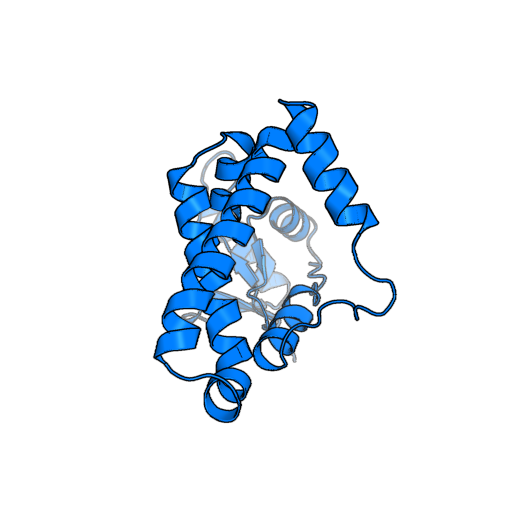? -29.401 -5.274 25.150 1.00 94.88 163 GLU A N 1
ATOM 1351 C CA . GLU A 1 163 ? -29.776 -5.267 23.734 1.00 94.88 163 GLU A CA 1
ATOM 1352 C C . GLU A 1 163 ? -29.778 -6.655 23.083 1.00 94.88 163 GLU A C 1
ATOM 1354 O O . GLU A 1 163 ? -30.057 -6.771 21.894 1.00 94.88 163 GLU A O 1
ATOM 1359 N N . GLY A 1 164 ? -29.531 -7.717 23.857 1.00 94.00 164 GLY A N 1
ATOM 1360 C CA . GLY A 1 164 ? -29.579 -9.095 23.371 1.00 94.00 164 GLY A CA 1
ATOM 1361 C C . GLY A 1 164 ? -28.246 -9.625 22.851 1.00 94.00 164 GLY A C 1
ATOM 1362 O O . GLY A 1 164 ? -28.215 -10.709 22.271 1.00 94.00 164 GLY A O 1
ATOM 1363 N N . TYR A 1 165 ? -27.139 -8.914 23.072 1.00 95.31 165 TYR A N 1
ATOM 1364 C CA . TYR A 1 165 ? -25.820 -9.438 22.746 1.00 95.31 165 TYR A CA 1
ATOM 1365 C C . TYR A 1 165 ? -25.327 -10.435 23.804 1.00 95.31 165 TYR A C 1
ATOM 1367 O O . TYR A 1 165 ? -25.435 -10.201 25.012 1.00 95.31 165 TYR A O 1
ATOM 1375 N N . LEU A 1 166 ? -24.714 -11.527 23.354 1.00 95.50 166 LEU A N 1
ATOM 1376 C CA . LEU A 1 166 ? -24.124 -12.566 24.196 1.00 95.50 166 LEU A CA 1
ATOM 1377 C C . LEU A 1 166 ? -22.601 -12.542 24.096 1.00 95.50 166 LEU A C 1
ATOM 1379 O O . LEU A 1 166 ? -22.047 -12.441 23.005 1.00 95.50 166 LEU A O 1
ATOM 1383 N N . PHE A 1 167 ? -21.923 -12.647 25.241 1.00 95.44 167 PHE A N 1
ATOM 1384 C CA . PHE A 1 167 ? -20.464 -12.702 25.283 1.00 95.44 167 PHE A CA 1
ATOM 1385 C C . PHE A 1 167 ? -19.963 -14.097 24.903 1.00 95.44 167 PHE A C 1
ATOM 1387 O O . PHE A 1 167 ? -20.412 -15.090 25.473 1.00 95.44 167 PHE A O 1
ATOM 1394 N N . HIS A 1 168 ? -18.998 -14.156 23.990 1.00 92.00 168 HIS A N 1
ATOM 1395 C CA . HIS A 1 168 ? -18.354 -15.377 23.532 1.00 92.00 168 HIS A CA 1
ATOM 1396 C C . HIS A 1 168 ? -16.928 -15.476 24.109 1.00 92.00 168 HIS A C 1
ATOM 1398 O O . HIS A 1 168 ? -16.022 -14.802 23.606 1.00 92.00 168 HIS A O 1
ATOM 1404 N N . PRO A 1 169 ? -16.680 -16.321 25.133 1.00 87.19 169 PRO A N 1
ATOM 1405 C CA . PRO A 1 169 ? -15.415 -16.329 25.875 1.00 87.19 169 PRO A CA 1
ATOM 1406 C C . PRO A 1 169 ? -14.176 -16.573 25.013 1.00 87.19 169 PRO A C 1
ATOM 1408 O O . PRO A 1 169 ? -13.185 -15.871 25.177 1.00 87.19 169 PRO A O 1
ATOM 1411 N N . SER A 1 170 ? -14.245 -17.501 24.054 1.00 80.06 170 SER A N 1
ATOM 1412 C CA . SER A 1 170 ? -13.091 -17.866 23.216 1.00 80.06 170 SER A CA 1
ATOM 1413 C C . SER A 1 170 ? -12.666 -16.770 22.235 1.00 80.06 170 SER A C 1
ATOM 1415 O O . SER A 1 170 ? -11.545 -16.797 21.746 1.00 80.06 170 SER A O 1
ATOM 1417 N N . ILE A 1 171 ? -13.562 -15.825 21.937 1.00 80.69 171 ILE A N 1
ATOM 1418 C CA . ILE A 1 171 ? -13.315 -14.712 21.005 1.00 80.69 171 ILE A CA 1
ATOM 1419 C C . ILE A 1 171 ? -13.082 -13.414 21.792 1.00 80.69 171 ILE A C 1
ATOM 1421 O O . ILE A 1 171 ? -12.435 -12.490 21.312 1.00 80.69 171 ILE A O 1
ATOM 1425 N N . GLY A 1 172 ? -13.593 -13.331 23.025 1.00 89.69 172 GLY A N 1
ATOM 1426 C CA . GLY A 1 172 ? -13.513 -12.120 23.833 1.00 89.69 172 GLY A CA 1
ATOM 1427 C C . GLY A 1 172 ? -14.414 -10.994 23.314 1.00 89.69 172 GLY A C 1
ATOM 1428 O O . GLY A 1 172 ? -14.093 -9.823 23.516 1.00 89.69 172 GLY A O 1
ATOM 1429 N N . ALA A 1 173 ? -15.529 -11.332 22.657 1.00 95.00 173 ALA A N 1
ATOM 1430 C CA . ALA A 1 173 ? -16.424 -10.384 21.988 1.00 95.00 173 ALA A CA 1
ATOM 1431 C C . ALA A 1 173 ? -17.911 -10.727 22.186 1.00 95.00 173 ALA A C 1
ATOM 1433 O O . ALA A 1 173 ? -18.252 -11.761 22.758 1.00 95.00 173 ALA A O 1
ATOM 1434 N N . TYR A 1 174 ? -18.797 -9.842 21.735 1.00 95.50 174 TYR A N 1
ATOM 1435 C CA . TYR A 1 174 ? -20.250 -9.917 21.891 1.00 95.50 174 TYR A CA 1
ATOM 1436 C C . TYR A 1 174 ? -20.939 -10.138 20.547 1.00 95.50 174 TYR A C 1
ATOM 1438 O O . TYR A 1 174 ? -20.629 -9.420 19.615 1.00 95.50 174 TYR A O 1
ATOM 1446 N N . ILE A 1 175 ? -21.901 -11.051 20.435 1.00 93.62 175 ILE A N 1
ATOM 1447 C CA . ILE A 1 175 ? -22.690 -11.266 19.204 1.00 93.62 175 ILE A CA 1
ATOM 1448 C C . ILE A 1 175 ? -24.174 -11.077 19.477 1.00 93.62 175 ILE A C 1
ATOM 1450 O O . ILE A 1 175 ? -24.656 -11.489 20.533 1.00 93.62 175 ILE A O 1
ATOM 1454 N N . LEU A 1 176 ? -24.898 -10.454 18.547 1.00 89.56 176 LEU A N 1
ATOM 1455 C CA . LEU A 1 176 ? -26.344 -10.301 18.664 1.00 89.56 176 LEU A CA 1
ATOM 1456 C C . LEU A 1 176 ? -27.010 -11.680 18.591 1.00 89.56 176 LEU A C 1
ATOM 1458 O O . LEU A 1 176 ? -26.812 -12.418 17.629 1.00 89.56 176 LEU A O 1
ATOM 1462 N N . ASN A 1 177 ? -27.794 -12.033 19.608 1.00 82.81 177 ASN A N 1
ATOM 1463 C CA . ASN A 1 177 ? -28.519 -13.295 19.622 1.00 82.81 177 ASN A CA 1
ATOM 1464 C C . ASN A 1 177 ? -29.661 -13.248 18.596 1.00 82.81 177 ASN A C 1
ATOM 1466 O O . ASN A 1 177 ? -30.703 -12.646 18.855 1.00 82.81 177 ASN A O 1
ATOM 1470 N N . SER A 1 178 ? -29.454 -13.859 17.431 1.00 61.78 178 SER A N 1
ATOM 1471 C CA . SER A 1 178 ? -30.482 -14.054 16.408 1.00 61.78 178 SER A CA 1
ATOM 1472 C C . SER A 1 178 ? -31.442 -15.150 16.883 1.00 61.78 178 SER A C 1
ATOM 1474 O O . SER A 1 178 ? -31.201 -16.332 16.650 1.00 61.78 178 SER A O 1
ATOM 1476 N N . ARG A 1 179 ? -32.480 -14.773 17.635 1.00 50.31 179 ARG A N 1
ATOM 1477 C CA . ARG A 1 179 ? -33.647 -15.639 17.851 1.00 50.31 179 ARG A CA 1
ATOM 1478 C C . ARG A 1 179 ? -34.669 -15.422 16.753 1.00 50.31 179 ARG A C 1
ATOM 1480 O O . ARG A 1 179 ? -34.854 -14.243 16.380 1.00 50.31 179 ARG A O 1
#

pLDDT: mean 90.8, std 9.43, range [50.31, 98.44]

Organism: NCBI:txid1465490

Radius of gyration: 24.18 Å; chains: 1; bounding box: 54×40×60 Å